Protein AF-A0A950S011-F1 (afdb_monomer_lite)

Radius of gyration: 13.11 Å; chains: 1; bounding box: 36×23×33 Å

Sequence (98 aa):
MTISVQWTGPELVPAANATRLEDYHLHYFLDEDATPYLNTSTLTPVPMGNPRIVHTANLQVPFEGVPAGSHTVTVMLSGSNHITVTPPLSAQVTFTAQ

pLDDT: mean 95.94, std 2.62, range [83.75, 98.62]

Structure (mmCIF, N/CA/C/O backbone):
data_AF-A0A950S011-F1
#
_entry.id   AF-A0A950S011-F1
#
loop_
_atom_site.group_PDB
_atom_site.id
_atom_site.type_symbol
_atom_site.label_atom_id
_atom_site.label_alt_id
_atom_site.label_comp_id
_atom_site.label_asym_id
_atom_site.label_entity_id
_atom_site.label_seq_id
_atom_site.pdbx_PDB_ins_code
_atom_site.Cartn_x
_atom_site.Cartn_y
_atom_site.Cartn_z
_atom_site.occupancy
_atom_site.B_iso_or_equiv
_atom_site.auth_seq_id
_atom_site.auth_comp_id
_atom_site.auth_asym_id
_atom_site.auth_atom_id
_atom_site.pdbx_PDB_model_num
ATOM 1 N N . MET A 1 1 ? -15.794 -1.221 5.591 1.00 88.44 1 MET A N 1
ATOM 2 C CA . MET A 1 1 ? -15.544 0.132 5.037 1.00 88.44 1 MET A CA 1
ATOM 3 C C . MET A 1 1 ? -14.779 0.029 3.733 1.00 88.44 1 MET A C 1
ATOM 5 O O . MET A 1 1 ? -14.236 -1.035 3.480 1.00 88.44 1 MET A O 1
ATOM 9 N N . THR A 1 2 ? -14.663 1.109 2.960 1.00 93.88 2 THR A N 1
ATOM 10 C CA . THR A 1 2 ? -13.889 1.103 1.707 1.00 93.88 2 THR A CA 1
ATOM 11 C C . THR A 1 2 ? -12.825 2.188 1.730 1.00 93.88 2 THR A C 1
ATOM 13 O O . THR A 1 2 ? -13.145 3.357 1.936 1.00 93.88 2 THR A O 1
ATOM 16 N N . ILE A 1 3 ? -11.572 1.806 1.486 1.00 95.25 3 ILE A N 1
ATOM 17 C CA . ILE A 1 3 ? -10.472 2.746 1.256 1.00 95.25 3 ILE A CA 1
ATOM 18 C C . ILE A 1 3 ? -10.365 2.989 -0.243 1.00 95.25 3 ILE A C 1
ATOM 20 O O . ILE A 1 3 ? -10.329 2.039 -1.021 1.00 95.25 3 ILE A O 1
ATOM 24 N N . SER A 1 4 ? -10.338 4.263 -0.632 1.00 96.38 4 SER A N 1
ATOM 25 C CA . SER A 1 4 ? -10.188 4.694 -2.023 1.00 96.38 4 SER A CA 1
ATOM 26 C C . SER A 1 4 ? -8.923 5.526 -2.174 1.00 96.38 4 SER A C 1
ATOM 28 O O . SER A 1 4 ? -8.683 6.423 -1.367 1.00 96.38 4 SER A O 1
ATOM 30 N N . VAL A 1 5 ? -8.147 5.266 -3.221 1.00 96.25 5 VAL A N 1
ATOM 31 C CA . VAL A 1 5 ? -6.974 6.069 -3.584 1.00 96.25 5 VAL A CA 1
ATOM 32 C C . VAL A 1 5 ? -7.145 6.675 -4.971 1.00 96.25 5 VAL A C 1
ATOM 34 O O . VAL A 1 5 ? -7.860 6.145 -5.819 1.00 96.25 5 VAL A O 1
ATOM 37 N N . GLN A 1 6 ? -6.480 7.803 -5.200 1.00 95.94 6 GLN A N 1
ATOM 38 C CA . GLN A 1 6 ? -6.329 8.381 -6.532 1.00 95.94 6 GLN A CA 1
ATOM 39 C C . GLN A 1 6 ? -4.971 7.958 -7.086 1.00 95.94 6 GLN A C 1
ATOM 41 O O . GLN A 1 6 ? -3.970 8.015 -6.371 1.00 95.94 6 GLN A O 1
ATOM 46 N N . TRP A 1 7 ? -4.938 7.535 -8.348 1.00 95.56 7 TRP A N 1
ATOM 47 C CA . TRP A 1 7 ? -3.721 7.073 -9.007 1.00 95.56 7 TRP A CA 1
ATOM 48 C C . TRP A 1 7 ? -3.511 7.800 -10.328 1.00 95.56 7 TRP A C 1
ATOM 50 O O . TRP A 1 7 ? -4.414 7.870 -11.160 1.00 95.56 7 TRP A O 1
ATOM 60 N N . THR A 1 8 ? -2.287 8.285 -10.518 1.00 96.25 8 THR A N 1
ATOM 61 C CA . THR A 1 8 ? -1.811 8.835 -11.784 1.00 96.25 8 THR A CA 1
ATOM 62 C C . THR A 1 8 ? -0.483 8.169 -12.107 1.00 96.25 8 THR A C 1
ATOM 64 O O . THR A 1 8 ? 0.506 8.385 -11.411 1.00 96.25 8 THR A O 1
ATOM 67 N N . GLY A 1 9 ? -0.455 7.367 -13.166 1.00 94.44 9 GLY A N 1
ATOM 68 C CA . GLY A 1 9 ? 0.731 6.641 -13.603 1.00 94.44 9 GLY A CA 1
ATOM 69 C C . GLY A 1 9 ? 0.379 5.584 -14.649 1.00 94.44 9 GLY A C 1
ATOM 70 O O . GLY A 1 9 ? -0.713 5.640 -15.220 1.00 94.44 9 GLY A O 1
ATOM 71 N N . PRO A 1 10 ? 1.288 4.632 -14.917 1.00 95.12 10 PRO A N 1
ATOM 72 C CA . PRO A 1 10 ? 1.001 3.479 -15.765 1.00 95.12 10 PRO A CA 1
ATOM 73 C C . PRO A 1 10 ? -0.184 2.654 -15.247 1.00 95.12 10 PRO A C 1
ATOM 75 O O . PRO A 1 10 ? -0.591 2.775 -14.088 1.00 95.12 10 PRO A O 1
ATOM 78 N N . GLU A 1 11 ? -0.718 1.791 -16.109 1.00 97.06 11 GLU A N 1
ATOM 79 C CA . GLU A 1 11 ? -1.721 0.805 -15.709 1.00 97.06 11 GLU A CA 1
ATOM 80 C C . GLU A 1 11 ? -1.175 -0.096 -14.592 1.00 97.06 11 GLU A C 1
ATOM 82 O O . GLU A 1 11 ? -0.036 -0.563 -14.655 1.00 97.06 11 GLU A O 1
ATOM 87 N N . LEU A 1 12 ? -1.995 -0.321 -13.563 1.00 98.25 12 LEU A N 1
ATOM 88 C CA . LEU A 1 12 ? -1.674 -1.247 -12.485 1.00 98.25 12 LEU A CA 1
ATOM 89 C C . LEU A 1 12 ? -2.067 -2.667 -12.894 1.00 98.25 12 LEU A C 1
ATOM 91 O O . LEU A 1 12 ? -3.160 -2.895 -13.411 1.00 98.25 12 LEU A O 1
ATOM 95 N N . VAL A 1 13 ? -1.203 -3.631 -12.604 1.00 98.19 13 VAL A N 1
ATOM 96 C CA . VAL A 1 13 ? -1.393 -5.040 -12.955 1.00 98.19 13 VAL A CA 1
ATOM 97 C C . VAL A 1 13 ? -1.687 -5.825 -11.682 1.00 98.19 13 VAL A C 1
ATOM 99 O O . VAL A 1 13 ? -0.924 -5.712 -10.729 1.00 98.19 13 VAL A O 1
ATOM 102 N N . PRO A 1 14 ? -2.759 -6.635 -11.603 1.00 95.62 14 PRO A N 1
ATOM 103 C CA . PRO A 1 14 ? -2.995 -7.471 -10.429 1.00 95.62 14 PRO A CA 1
ATOM 104 C C . PRO A 1 14 ? -1.748 -8.290 -10.084 1.00 95.62 14 PRO A C 1
ATOM 106 O O . PRO A 1 14 ? -1.160 -8.889 -10.980 1.00 95.62 14 PRO A O 1
ATOM 109 N N . ALA A 1 15 ? -1.366 -8.351 -8.805 1.00 90.31 15 ALA A N 1
ATOM 110 C CA . ALA A 1 15 ? -0.101 -8.967 -8.386 1.00 90.31 15 ALA A CA 1
ATOM 111 C C . ALA A 1 15 ? 0.079 -10.406 -8.914 1.00 90.31 15 ALA A C 1
ATOM 113 O O . ALA A 1 15 ? 1.164 -10.779 -9.340 1.00 90.31 15 ALA A O 1
ATOM 114 N N . ALA A 1 16 ? -1.005 -11.189 -8.988 1.00 93.31 16 ALA A N 1
ATOM 115 C CA . ALA A 1 16 ? -0.995 -12.551 -9.535 1.00 93.31 16 ALA A CA 1
ATOM 116 C C . ALA A 1 16 ? -0.672 -12.640 -11.044 1.00 93.31 16 ALA A C 1
ATOM 118 O O . ALA A 1 16 ? -0.303 -13.708 -11.525 1.00 93.31 16 ALA A O 1
ATOM 119 N N . ASN A 1 17 ? -0.816 -11.535 -11.779 1.00 96.38 17 ASN A N 1
ATOM 120 C CA . ASN A 1 17 ? -0.592 -11.433 -13.222 1.00 96.38 17 ASN A CA 1
ATOM 121 C C . ASN A 1 17 ? 0.660 -10.606 -13.571 1.00 96.38 17 ASN A C 1
ATOM 123 O O . ASN A 1 17 ? 0.990 -10.477 -14.749 1.00 96.38 17 ASN A O 1
ATOM 127 N N . ALA A 1 18 ? 1.336 -10.021 -12.578 1.00 96.06 18 ALA A N 1
ATOM 128 C CA . ALA A 1 18 ? 2.522 -9.199 -12.782 1.00 96.06 18 ALA A CA 1
ATOM 129 C C . ALA A 1 18 ? 3.719 -10.095 -13.140 1.00 96.06 18 ALA A C 1
ATOM 131 O O . ALA A 1 18 ? 4.144 -10.928 -12.342 1.00 96.06 18 ALA A O 1
ATOM 132 N N . THR A 1 19 ? 4.261 -9.944 -14.350 1.00 96.00 19 THR A N 1
ATOM 133 C CA . THR A 1 19 ? 5.341 -10.809 -14.870 1.00 96.00 19 THR A CA 1
ATOM 134 C C . THR A 1 19 ? 6.605 -10.035 -15.221 1.00 96.00 19 THR A C 1
ATOM 136 O O . THR A 1 19 ? 7.702 -10.591 -15.166 1.00 96.00 19 THR A O 1
ATOM 139 N N . ARG A 1 20 ? 6.478 -8.744 -15.535 1.00 97.25 20 ARG A N 1
ATOM 140 C CA . ARG A 1 20 ? 7.601 -7.827 -15.752 1.00 97.25 20 ARG A CA 1
ATOM 141 C C . ARG A 1 20 ? 7.877 -7.040 -14.484 1.00 97.25 20 ARG A C 1
ATOM 143 O O . ARG A 1 20 ? 6.972 -6.813 -13.689 1.00 97.25 20 ARG A O 1
ATOM 150 N N . LEU A 1 21 ? 9.121 -6.622 -14.275 1.00 95.50 21 LEU A N 1
ATOM 151 C CA . LEU A 1 21 ? 9.501 -5.902 -13.055 1.00 95.50 21 LEU A CA 1
ATOM 152 C C . LEU A 1 21 ? 8.695 -4.604 -12.878 1.00 95.50 21 LEU A C 1
ATOM 154 O O . LEU A 1 21 ? 8.317 -4.256 -11.761 1.00 95.50 21 LEU A O 1
ATOM 158 N N . GLU A 1 22 ? 8.405 -3.927 -13.986 1.00 96.00 22 GLU A N 1
ATOM 159 C CA . GLU A 1 22 ? 7.625 -2.694 -14.063 1.00 96.00 22 GLU A CA 1
ATOM 160 C C . GLU A 1 22 ? 6.097 -2.885 -14.009 1.00 96.00 22 GLU A C 1
ATOM 162 O O . GLU A 1 22 ? 5.364 -1.9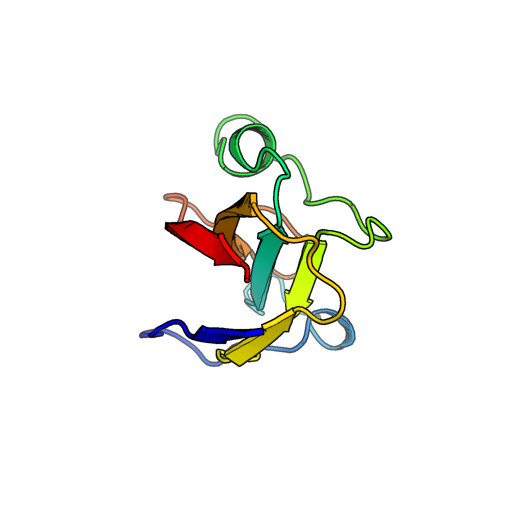00 -14.082 1.00 96.00 22 GLU A O 1
ATOM 167 N N . ASP A 1 23 ? 5.596 -4.118 -13.877 1.00 98.00 23 ASP A N 1
ATOM 168 C CA . ASP A 1 23 ? 4.168 -4.366 -13.661 1.00 98.00 23 ASP A CA 1
ATOM 169 C C . ASP A 1 23 ? 3.805 -3.978 -12.215 1.00 98.00 23 ASP A C 1
ATOM 171 O O . ASP A 1 23 ? 3.942 -4.764 -11.269 1.00 98.00 23 ASP A O 1
ATOM 175 N N . TYR A 1 24 ? 3.388 -2.723 -12.040 1.00 98.38 24 TYR A N 1
ATOM 176 C CA . TYR A 1 24 ? 3.142 -2.137 -10.727 1.00 98.38 24 TYR A CA 1
ATOM 177 C C . TYR A 1 24 ? 1.795 -2.528 -10.125 1.00 98.38 24 TYR A C 1
ATOM 179 O O . TYR A 1 24 ? 0.798 -2.687 -10.827 1.00 98.38 24 TYR A O 1
ATOM 187 N N . HIS A 1 25 ? 1.749 -2.591 -8.797 1.00 98.62 25 HIS A N 1
ATOM 188 C CA . HIS A 1 25 ? 0.518 -2.753 -8.030 1.00 98.62 25 HIS A CA 1
ATOM 189 C C . HIS A 1 25 ? 0.628 -2.122 -6.644 1.00 98.62 25 HIS A C 1
ATOM 191 O O . HIS A 1 25 ? 1.699 -1.689 -6.210 1.00 98.62 25 HIS A O 1
ATOM 197 N N . LEU A 1 26 ? -0.514 -2.043 -5.967 1.00 98.44 26 LEU A N 1
ATOM 198 C CA . LEU A 1 26 ? -0.653 -1.434 -4.657 1.00 98.44 26 LEU A CA 1
ATOM 199 C C . LEU A 1 26 ? -0.678 -2.492 -3.557 1.00 98.44 26 LEU A C 1
ATOM 201 O O . LEU A 1 26 ? -1.275 -3.562 -3.709 1.00 98.44 26 LEU A O 1
ATOM 205 N N . HIS A 1 27 ? -0.101 -2.121 -2.419 1.00 98.38 27 HIS A N 1
ATOM 206 C CA . HIS A 1 27 ? -0.221 -2.840 -1.156 1.00 98.38 27 HIS A CA 1
ATOM 207 C C . HIS A 1 27 ? -0.937 -1.967 -0.146 1.00 98.38 27 HIS A C 1
ATOM 209 O O . HIS A 1 27 ? -0.483 -0.853 0.107 1.00 98.38 27 HIS A O 1
ATOM 215 N N . TYR A 1 28 ? -2.022 -2.468 0.437 1.00 98.38 28 TYR A N 1
ATOM 216 C CA . TYR A 1 28 ? -2.745 -1.797 1.515 1.00 98.38 28 TYR A CA 1
ATOM 217 C C . TYR A 1 28 ? -2.472 -2.529 2.828 1.00 98.38 28 TYR A C 1
ATOM 219 O O . TYR A 1 28 ? -2.850 -3.690 2.965 1.00 98.38 28 TYR A O 1
ATOM 227 N N . PHE A 1 29 ? -1.843 -1.847 3.779 1.00 98.19 29 PHE A N 1
ATOM 228 C CA . PHE A 1 29 ? -1.466 -2.346 5.100 1.00 98.19 29 PHE A CA 1
ATOM 229 C C . PHE A 1 29 ? -2.467 -1.833 6.133 1.00 98.19 29 PHE A C 1
ATOM 231 O O . PHE A 1 29 ? -2.438 -0.643 6.447 1.00 98.19 29 PHE A O 1
ATOM 238 N N . LEU A 1 30 ? -3.344 -2.696 6.651 1.00 97.31 30 LEU A N 1
ATOM 239 C CA . LEU A 1 30 ? -4.271 -2.352 7.735 1.00 97.31 30 LEU A CA 1
ATOM 240 C C . LEU A 1 30 ? -3.631 -2.661 9.092 1.00 97.31 30 LEU A C 1
ATOM 242 O O . LEU A 1 30 ? -3.461 -3.826 9.435 1.00 97.31 30 LEU A O 1
ATOM 246 N N . ASP A 1 31 ? -3.318 -1.620 9.862 1.00 96.94 31 ASP A N 1
ATOM 247 C CA . ASP A 1 31 ? -2.667 -1.699 11.180 1.00 96.94 31 ASP A CA 1
ATOM 248 C C . ASP A 1 31 ? -1.337 -2.473 11.193 1.00 96.94 31 ASP A C 1
ATOM 250 O O . ASP A 1 31 ? -0.917 -3.001 12.223 1.00 96.94 31 ASP A O 1
ATOM 254 N N . GLU A 1 32 ? -0.655 -2.518 10.049 1.00 97.69 32 GLU A N 1
ATOM 255 C CA . GLU A 1 32 ? 0.671 -3.114 9.894 1.00 97.69 32 GLU A CA 1
ATOM 256 C C . GLU A 1 32 ? 1.701 -2.022 9.573 1.00 97.69 32 GLU A C 1
ATOM 258 O O . GLU A 1 32 ? 1.409 -1.060 8.854 1.00 97.69 32 GLU A O 1
ATOM 263 N N . ASP A 1 33 ? 2.922 -2.1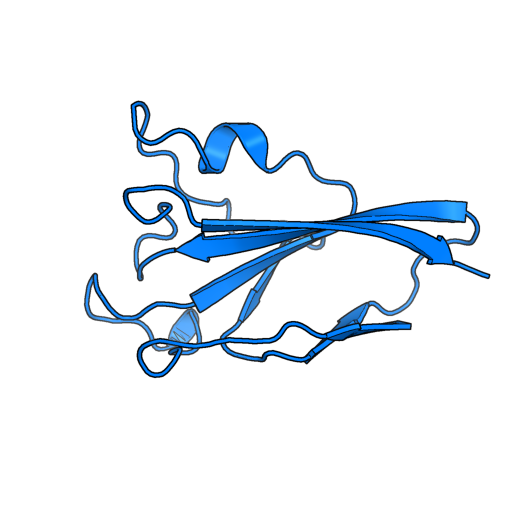72 10.093 1.00 96.62 33 ASP A N 1
ATOM 264 C CA . ASP A 1 33 ? 4.008 -1.229 9.825 1.00 96.62 33 ASP A CA 1
ATOM 265 C C . ASP A 1 33 ? 4.584 -1.445 8.417 1.00 96.62 33 ASP A C 1
ATOM 267 O O . ASP A 1 33 ? 5.212 -2.465 8.126 1.00 96.62 33 ASP A O 1
ATOM 271 N N . ALA A 1 34 ? 4.381 -0.460 7.539 1.00 97.62 34 ALA A N 1
ATOM 272 C CA . ALA A 1 34 ? 4.898 -0.474 6.174 1.00 97.62 34 ALA A CA 1
ATOM 273 C C . ALA A 1 34 ? 6.352 0.030 6.065 1.00 97.62 34 ALA A C 1
ATOM 275 O O . ALA A 1 34 ? 6.985 -0.141 5.020 1.00 97.62 34 ALA A O 1
ATOM 276 N N . THR A 1 35 ? 6.900 0.646 7.121 1.00 97.38 35 THR A N 1
ATOM 277 C CA . THR A 1 35 ? 8.218 1.308 7.112 1.00 97.38 35 THR A CA 1
ATOM 278 C C . THR A 1 35 ? 9.355 0.410 6.607 1.00 97.38 35 THR A C 1
ATOM 280 O O . THR A 1 35 ? 10.147 0.883 5.786 1.00 97.38 35 THR A O 1
ATOM 283 N N . PRO A 1 36 ? 9.448 -0.881 6.998 1.00 97.06 36 PRO A N 1
ATOM 284 C CA . PRO A 1 36 ? 10.517 -1.759 6.517 1.00 97.06 36 PRO A CA 1
ATOM 285 C C . PRO A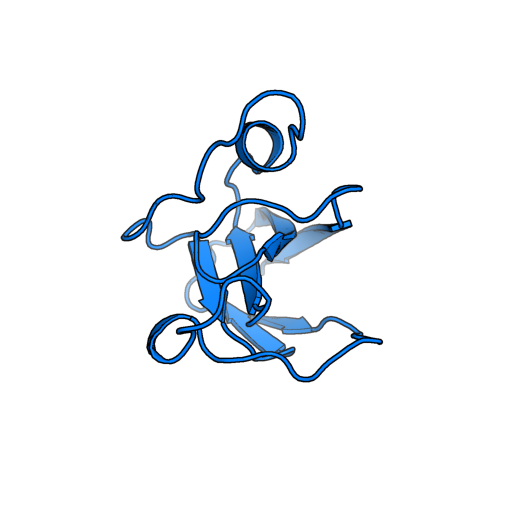 1 36 ? 10.524 -1.959 4.993 1.00 97.06 36 PRO A C 1
ATOM 287 O O . PRO A 1 36 ? 11.589 -2.154 4.408 1.00 97.06 36 PRO A O 1
ATOM 290 N N . TYR A 1 37 ? 9.358 -1.878 4.345 1.00 97.69 37 TYR A N 1
ATOM 291 C CA . TYR A 1 37 ? 9.188 -2.125 2.906 1.00 97.69 37 TYR A CA 1
ATOM 292 C C . TYR A 1 37 ? 9.341 -0.858 2.055 1.00 97.69 37 TYR A C 1
ATOM 294 O O . TYR A 1 37 ? 9.478 -0.942 0.837 1.00 97.69 37 TYR A O 1
ATOM 302 N N . LEU A 1 38 ? 9.347 0.318 2.688 1.00 97.50 38 LEU A N 1
ATOM 303 C CA . LEU A 1 38 ? 9.544 1.616 2.036 1.00 97.50 38 LEU A CA 1
ATOM 304 C C . LEU A 1 38 ? 11.019 2.044 1.983 1.00 97.50 38 LEU A C 1
ATOM 306 O O . LEU A 1 38 ? 11.342 3.066 1.381 1.00 97.50 38 LEU A O 1
ATOM 310 N N . ASN A 1 39 ? 11.928 1.284 2.596 1.00 94.69 39 ASN A N 1
ATOM 311 C CA . ASN A 1 39 ? 13.349 1.609 2.628 1.00 94.69 39 ASN A CA 1
ATOM 312 C C . ASN A 1 39 ? 14.055 1.210 1.319 1.00 94.69 39 ASN A C 1
ATOM 314 O O . ASN A 1 39 ? 14.396 0.051 1.114 1.00 94.69 39 ASN A O 1
ATOM 318 N N . THR A 1 40 ? 14.383 2.174 0.458 1.00 92.81 40 THR A N 1
ATOM 319 C CA . THR A 1 40 ? 15.110 1.902 -0.801 1.00 92.81 40 THR A CA 1
ATOM 320 C C . THR A 1 40 ? 16.572 1.494 -0.623 1.00 92.81 40 THR A C 1
ATOM 322 O O . THR A 1 40 ? 17.181 1.009 -1.572 1.00 92.81 40 THR A O 1
ATOM 325 N N . SER A 1 41 ? 17.152 1.659 0.569 1.00 93.75 41 SER A N 1
ATOM 326 C CA . SER A 1 41 ? 18.502 1.163 0.884 1.00 93.75 41 SER A CA 1
ATOM 327 C C . SER A 1 41 ? 18.504 -0.322 1.259 1.00 93.75 41 SER A C 1
ATOM 329 O O . SER A 1 41 ? 19.565 -0.937 1.355 1.00 93.75 41 SER A O 1
ATOM 331 N N . THR A 1 42 ? 17.336 -0.917 1.506 1.00 93.25 42 THR A N 1
ATOM 332 C CA . THR A 1 42 ? 17.192 -2.332 1.858 1.00 93.25 42 THR A CA 1
ATOM 333 C C . THR A 1 42 ? 15.997 -2.905 1.114 1.00 93.25 42 THR A C 1
ATOM 335 O O . THR A 1 42 ? 14.856 -2.699 1.511 1.00 93.25 42 THR A O 1
ATOM 338 N N . LEU A 1 43 ? 16.273 -3.624 0.023 1.00 95.00 43 LEU A N 1
ATOM 339 C CA . LEU A 1 43 ? 15.266 -4.154 -0.900 1.00 95.00 43 LEU A CA 1
ATOM 340 C C . LEU A 1 43 ? 14.460 -5.298 -0.262 1.00 95.00 43 LEU A C 1
ATOM 342 O O . LEU A 1 43 ? 14.701 -6.475 -0.528 1.00 95.00 43 LEU A O 1
ATOM 346 N N . THR A 1 44 ? 13.521 -4.935 0.606 1.00 97.44 44 THR A N 1
ATOM 347 C CA . THR A 1 44 ? 12.676 -5.867 1.354 1.00 97.44 44 THR A CA 1
ATOM 348 C C . THR A 1 44 ? 11.356 -6.064 0.611 1.00 97.44 44 THR A C 1
ATOM 350 O O . THR A 1 44 ? 10.615 -5.091 0.454 1.00 97.44 44 THR A O 1
ATOM 353 N N . PRO A 1 45 ? 11.029 -7.284 0.152 1.00 97.62 45 PRO A N 1
ATOM 354 C CA . PRO A 1 45 ? 9.734 -7.547 -0.457 1.00 97.62 45 PRO A CA 1
ATOM 355 C C . PRO A 1 45 ? 8.619 -7.516 0.595 1.00 97.62 45 PRO A C 1
ATOM 357 O O . PRO A 1 45 ? 8.804 -7.987 1.721 1.00 97.62 45 PRO A O 1
ATOM 360 N N . VAL A 1 46 ? 7.448 -7.003 0.217 1.00 97.94 46 VAL A N 1
ATOM 361 C CA . VAL A 1 46 ? 6.233 -7.102 1.035 1.00 97.94 46 VAL A CA 1
ATOM 362 C C . VAL A 1 46 ? 5.872 -8.585 1.225 1.00 97.94 46 VAL A C 1
ATOM 364 O O . VAL A 1 46 ? 5.889 -9.349 0.253 1.00 97.94 46 VAL A O 1
ATOM 367 N N . PRO A 1 47 ? 5.575 -9.038 2.458 1.00 96.25 47 PRO A N 1
ATOM 368 C CA . PRO A 1 47 ? 5.304 -10.441 2.718 1.00 96.25 47 PRO A CA 1
ATOM 369 C C . PRO A 1 47 ? 3.957 -10.867 2.137 1.00 96.25 47 PRO A C 1
ATOM 371 O O . PRO A 1 47 ? 2.924 -10.225 2.331 1.00 96.25 47 PRO A O 1
ATOM 374 N N . MET A 1 48 ? 3.961 -12.031 1.497 1.00 92.81 48 MET A N 1
ATOM 375 C CA . MET A 1 48 ? 2.741 -12.700 1.063 1.00 92.81 48 MET A CA 1
ATOM 376 C C . MET A 1 48 ? 2.073 -13.447 2.223 1.00 92.81 48 MET A C 1
ATOM 378 O O . MET A 1 48 ? 2.737 -13.954 3.124 1.00 92.81 48 MET A O 1
ATOM 382 N N . GLY A 1 49 ? 0.745 -13.567 2.167 1.00 90.56 49 GL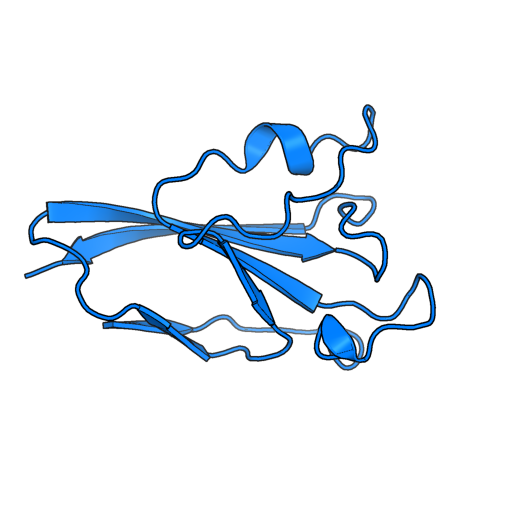Y A N 1
ATOM 383 C CA . GLY A 1 49 ? -0.035 -14.385 3.102 1.00 90.56 49 GLY A CA 1
ATOM 384 C C . GLY A 1 49 ? -0.402 -13.708 4.426 1.00 90.56 49 GLY A C 1
ATOM 385 O O . GLY A 1 49 ? -1.119 -14.313 5.219 1.00 90.56 49 GLY A O 1
ATOM 386 N N . ASN A 1 50 ? 0.024 -12.462 4.667 1.00 93.38 50 ASN A N 1
ATOM 387 C CA . ASN A 1 50 ? -0.498 -11.671 5.782 1.00 93.38 50 ASN A CA 1
ATOM 388 C C . ASN A 1 50 ? -1.932 -11.202 5.447 1.00 93.38 50 ASN A C 1
ATOM 390 O O . ASN A 1 50 ? -2.101 -10.439 4.495 1.00 93.38 50 ASN A O 1
ATOM 394 N N . PRO A 1 51 ? -2.966 -11.601 6.215 1.00 91.31 51 PRO A N 1
ATOM 395 C CA . PRO A 1 51 ? -4.356 -11.235 5.928 1.00 91.31 51 PRO A CA 1
ATOM 396 C C . PRO A 1 51 ? -4.643 -9.732 6.066 1.00 91.31 51 PRO A C 1
ATOM 398 O O . PRO A 1 51 ? -5.687 -9.269 5.615 1.00 91.31 51 PRO A O 1
ATOM 401 N N . ARG A 1 52 ? -3.737 -8.964 6.682 1.00 93.56 52 ARG A N 1
ATOM 402 C CA . ARG A 1 52 ? -3.842 -7.507 6.834 1.00 93.56 52 ARG A CA 1
ATOM 403 C C . ARG A 1 52 ? -3.150 -6.719 5.721 1.00 93.56 52 ARG A C 1
ATOM 405 O O . ARG A 1 52 ? -3.154 -5.491 5.762 1.00 93.56 52 ARG A O 1
ATOM 412 N N . ILE A 1 53 ? -2.569 -7.409 4.736 1.00 96.62 53 ILE A N 1
ATOM 413 C CA . ILE A 1 53 ? -1.904 -6.794 3.587 1.00 96.62 53 ILE A CA 1
ATOM 414 C C . ILE A 1 53 ? -2.608 -7.223 2.301 1.00 96.62 53 ILE A C 1
ATOM 416 O O . ILE A 1 53 ? -2.518 -8.372 1.864 1.00 96.62 53 ILE A O 1
ATOM 420 N N . VAL A 1 54 ? -3.289 -6.280 1.656 1.00 96.88 54 VAL A N 1
ATOM 421 C CA . VAL A 1 54 ? -3.986 -6.526 0.387 1.00 96.88 54 VAL A CA 1
ATOM 422 C C . VAL A 1 54 ? -3.074 -6.177 -0.781 1.00 96.88 54 VAL A C 1
ATOM 424 O O . VAL A 1 54 ? -2.627 -5.040 -0.880 1.00 96.88 54 VAL A O 1
ATOM 427 N N . HIS A 1 55 ? -2.860 -7.136 -1.683 1.00 97.69 55 HIS A N 1
ATOM 428 C CA . HIS A 1 55 ? -2.086 -6.977 -2.916 1.00 97.69 55 HIS A CA 1
ATOM 429 C C . HIS A 1 55 ? -3.052 -6.812 -4.090 1.00 97.69 55 HIS A C 1
ATOM 431 O O . HIS A 1 55 ? -3.806 -7.738 -4.402 1.00 97.69 55 HIS A O 1
ATOM 437 N N . THR A 1 56 ? -3.091 -5.645 -4.732 1.00 97.38 56 THR A N 1
ATOM 438 C CA . THR A 1 56 ? -4.117 -5.390 -5.751 1.00 97.38 56 THR A CA 1
ATOM 439 C C . THR A 1 56 ? -3.751 -4.284 -6.734 1.00 97.38 56 THR A C 1
ATOM 441 O O . THR A 1 56 ? -2.971 -3.388 -6.431 1.00 97.38 56 THR A O 1
ATOM 444 N N . ALA A 1 57 ? -4.369 -4.324 -7.912 1.00 97.81 57 ALA A N 1
ATOM 445 C CA . ALA A 1 57 ? -4.410 -3.195 -8.841 1.00 97.81 57 ALA A CA 1
ATOM 446 C C . ALA A 1 57 ? -5.627 -2.280 -8.603 1.00 97.81 57 ALA A C 1
ATOM 448 O O . ALA A 1 57 ? -5.723 -1.206 -9.194 1.00 97.81 57 ALA A O 1
ATOM 449 N N . ASN A 1 58 ? -6.569 -2.688 -7.746 1.00 97.88 58 ASN A N 1
ATOM 450 C CA . ASN A 1 58 ? -7.780 -1.921 -7.490 1.00 97.88 58 ASN A CA 1
ATOM 451 C C . ASN A 1 58 ? -7.472 -0.658 -6.679 1.00 97.88 58 ASN A C 1
ATOM 453 O O . ASN A 1 58 ? -6.775 -0.687 -5.663 1.00 97.88 58 ASN A O 1
ATOM 457 N N . LEU A 1 59 ? -8.087 0.449 -7.091 1.00 97.62 59 LEU A N 1
ATOM 458 C CA . LEU A 1 59 ? -8.015 1.730 -6.382 1.00 97.62 59 LEU A CA 1
ATOM 459 C C . LEU A 1 59 ? -9.021 1.831 -5.227 1.00 97.62 59 LEU A C 1
ATOM 461 O O . LEU A 1 59 ? -9.014 2.811 -4.488 1.00 97.62 59 LEU A O 1
ATOM 465 N N . GLN A 1 60 ? -9.909 0.843 -5.101 1.00 97.38 60 GLN A N 1
ATOM 466 C CA . GLN A 1 60 ? -10.909 0.746 -4.045 1.00 97.38 60 GLN A CA 1
ATOM 467 C C . GLN A 1 60 ? -10.825 -0.637 -3.409 1.00 97.38 60 GLN A C 1
ATOM 469 O O . GLN A 1 60 ? -10.980 -1.649 -4.097 1.00 97.38 60 GLN A O 1
ATOM 474 N N . VAL A 1 61 ? -10.582 -0.674 -2.101 1.00 96.00 61 VAL A N 1
ATOM 475 C CA . VAL A 1 61 ? -10.457 -1.915 -1.332 1.00 96.00 61 VAL A CA 1
ATOM 476 C C . VAL A 1 61 ? -11.454 -1.899 -0.178 1.00 96.00 61 VAL A C 1
ATOM 478 O O . VAL A 1 61 ? -11.371 -1.015 0.685 1.00 96.00 61 VAL A O 1
ATOM 481 N N . PRO A 1 62 ? -12.406 -2.849 -0.139 1.00 94.00 62 PRO A N 1
ATOM 482 C CA . PRO A 1 62 ? -13.234 -3.047 1.033 1.00 94.00 62 PRO A CA 1
ATOM 483 C C . PRO A 1 62 ? -12.420 -3.738 2.134 1.00 94.00 62 PRO A C 1
ATOM 485 O O . PRO A 1 62 ? -11.808 -4.780 1.915 1.00 94.00 62 PRO A O 1
ATOM 488 N N . PHE A 1 63 ? -12.451 -3.167 3.332 1.00 90.88 63 PHE A N 1
ATOM 489 C CA . PHE A 1 63 ? -12.042 -3.826 4.566 1.00 90.88 63 PHE A CA 1
ATOM 490 C C . PHE A 1 63 ? -13.296 -4.205 5.351 1.00 90.88 63 PHE A C 1
ATOM 492 O O . PHE A 1 63 ? -14.021 -3.340 5.864 1.00 90.88 63 PHE A O 1
ATOM 499 N N . GLU A 1 64 ? -13.578 -5.502 5.393 1.00 90.00 64 GLU A N 1
ATOM 500 C CA . GLU A 1 64 ? -14.711 -6.087 6.108 1.00 90.00 64 GLU A CA 1
ATOM 501 C C . GLU A 1 64 ? -14.288 -6.555 7.503 1.00 90.00 64 GLU A C 1
ATOM 503 O O . GLU A 1 64 ? -13.136 -6.919 7.722 1.00 90.00 64 GLU A O 1
ATOM 508 N N . GLY A 1 65 ? -15.218 -6.526 8.461 1.00 89.19 65 GLY A N 1
ATOM 509 C CA . GLY A 1 65 ? -14.962 -7.025 9.816 1.00 89.19 65 GLY A CA 1
ATOM 510 C C . GLY A 1 65 ? -13.903 -6.251 10.611 1.00 89.19 65 GLY A C 1
ATOM 511 O O . GLY A 1 65 ? -13.365 -6.794 11.573 1.00 89.19 65 GLY A O 1
ATOM 512 N N . VAL A 1 66 ? -13.593 -5.006 10.230 1.00 91.94 66 VAL A N 1
ATOM 513 C CA . VAL A 1 66 ? -12.700 -4.134 11.010 1.00 91.94 66 VAL A CA 1
ATOM 514 C C . VAL A 1 66 ? -13.364 -3.848 12.365 1.00 91.94 66 VAL A C 1
ATOM 516 O O . VAL A 1 66 ? -14.497 -3.359 12.362 1.00 91.94 66 VAL A O 1
ATOM 519 N N . PRO A 1 67 ? -12.719 -4.168 13.505 1.00 94.00 67 PRO A N 1
ATOM 520 C CA . PRO A 1 67 ? -13.273 -3.888 14.829 1.00 94.00 67 PRO A CA 1
ATOM 521 C C . PRO A 1 67 ? -13.584 -2.401 15.025 1.00 94.00 67 PRO A C 1
ATOM 523 O O . PRO A 1 67 ? -12.994 -1.557 14.366 1.00 94.00 67 PRO A O 1
ATOM 526 N N . ALA A 1 68 ? -14.476 -2.058 15.954 1.00 96.06 68 ALA A N 1
ATOM 527 C CA . ALA A 1 68 ? -14.685 -0.656 16.311 1.00 96.06 68 ALA A CA 1
ATOM 528 C C . ALA A 1 68 ? -13.418 -0.075 16.968 1.00 96.06 68 ALA A C 1
ATOM 530 O O . ALA A 1 68 ? -12.832 -0.703 17.854 1.00 96.06 68 ALA A O 1
ATOM 531 N N . GLY A 1 69 ? -13.010 1.131 16.567 1.00 97.06 69 GLY A N 1
ATOM 532 C CA . GLY A 1 69 ? -11.785 1.759 17.066 1.00 97.06 69 GLY A CA 1
ATOM 533 C C . GLY A 1 69 ? -11.014 2.554 16.018 1.00 97.06 69 GLY A C 1
ATOM 534 O O . GLY A 1 69 ? -11.471 2.746 14.894 1.00 97.06 69 GLY A O 1
ATOM 535 N N . SER A 1 70 ? -9.849 3.071 16.415 1.00 97.56 70 SER A N 1
ATOM 536 C CA . SER A 1 70 ? -8.936 3.782 15.515 1.00 97.56 70 SER A CA 1
ATOM 537 C C . SER A 1 70 ? -8.061 2.791 14.761 1.00 97.56 70 SER A C 1
ATOM 539 O O . SER A 1 70 ? -7.448 1.927 15.381 1.00 97.56 70 SER A O 1
ATOM 541 N N . HIS A 1 71 ? -7.947 2.984 13.453 1.00 97.38 71 HIS A N 1
ATOM 542 C CA . HIS A 1 71 ? -7.160 2.144 12.560 1.00 97.38 71 HIS A CA 1
ATOM 543 C C . HIS A 1 71 ? -6.383 3.002 11.576 1.00 97.38 71 HIS A C 1
ATOM 545 O O . HIS A 1 71 ? -6.793 4.118 11.243 1.00 97.38 71 HIS A O 1
ATOM 551 N N . THR A 1 72 ? -5.286 2.452 11.076 1.00 97.94 72 THR A N 1
ATOM 552 C CA . THR A 1 72 ? -4.452 3.100 10.071 1.00 97.94 72 THR A CA 1
ATOM 553 C C . THR A 1 72 ? -4.324 2.201 8.859 1.00 97.94 72 THR A C 1
ATOM 555 O O . THR A 1 72 ? -4.026 1.015 8.977 1.00 97.94 72 THR A O 1
ATOM 558 N N . VAL A 1 73 ? -4.509 2.783 7.676 1.00 98.00 73 VAL A N 1
ATOM 559 C CA . VAL A 1 73 ? -4.169 2.138 6.412 1.00 98.00 73 VAL A CA 1
ATOM 560 C C . VAL A 1 73 ? -3.034 2.899 5.758 1.00 98.00 73 VAL A C 1
ATOM 562 O O . VAL A 1 73 ? -3.149 4.095 5.486 1.00 98.00 73 VAL A O 1
ATOM 565 N N . THR A 1 74 ? -1.945 2.188 5.486 1.00 98.50 74 THR A N 1
ATOM 566 C CA . THR A 1 74 ? -0.869 2.674 4.619 1.00 98.50 74 THR A CA 1
ATOM 567 C C . THR A 1 74 ? -1.013 2.016 3.258 1.00 98.50 74 THR A C 1
ATOM 569 O O . THR A 1 74 ? -1.273 0.820 3.179 1.00 98.50 74 THR A O 1
ATOM 572 N N . VAL A 1 75 ? -0.851 2.779 2.186 1.00 98.25 75 VAL A N 1
ATOM 573 C CA . VAL A 1 75 ? -0.843 2.276 0.812 1.00 98.25 75 VAL A CA 1
ATOM 574 C C . VAL A 1 75 ? 0.519 2.560 0.209 1.00 98.25 75 VAL A C 1
ATOM 576 O O . VAL A 1 75 ? 1.007 3.680 0.344 1.00 98.25 75 VAL A O 1
ATOM 579 N N . MET A 1 76 ? 1.132 1.586 -0.461 1.00 97.94 76 MET A N 1
ATOM 580 C CA . MET A 1 76 ? 2.381 1.799 -1.202 1.00 97.94 76 MET A CA 1
ATOM 581 C C . MET A 1 76 ? 2.353 1.151 -2.584 1.00 97.94 76 MET A C 1
ATOM 583 O O . MET A 1 76 ? 1.622 0.187 -2.805 1.00 97.94 76 MET A O 1
ATOM 587 N N . LEU A 1 77 ? 3.195 1.656 -3.485 1.00 98.31 77 LEU A N 1
ATOM 588 C CA . LEU A 1 77 ? 3.410 1.103 -4.821 1.00 98.31 77 LEU A CA 1
ATOM 589 C C . LEU A 1 77 ? 4.654 0.202 -4.851 1.00 98.31 77 LEU A C 1
ATOM 591 O O . LEU A 1 77 ? 5.719 0.604 -4.378 1.00 98.31 77 LEU A O 1
ATOM 595 N N . SER A 1 78 ? 4.551 -0.973 -5.471 1.00 98.12 78 SER A N 1
ATOM 596 C CA . SER A 1 78 ? 5.700 -1.844 -5.758 1.00 98.12 78 SER A CA 1
ATOM 597 C C . SER A 1 78 ? 5.681 -2.364 -7.191 1.00 98.12 78 SER A C 1
ATOM 599 O O . SER A 1 78 ? 4.632 -2.372 -7.834 1.00 98.12 78 SER A O 1
ATOM 601 N N . GLY A 1 79 ? 6.826 -2.867 -7.659 1.00 97.69 79 GLY A N 1
ATOM 602 C CA . GLY A 1 79 ? 6.903 -3.713 -8.858 1.00 97.69 79 GLY A CA 1
ATOM 603 C C . GLY A 1 79 ? 6.443 -5.154 -8.606 1.00 97.69 79 GLY A C 1
ATOM 604 O O . GLY A 1 79 ? 5.992 -5.493 -7.506 1.00 97.69 79 GLY A O 1
ATOM 605 N N . SER A 1 80 ? 6.615 -6.025 -9.607 1.00 97.50 80 SER A N 1
ATOM 606 C CA . SER A 1 80 ? 6.216 -7.447 -9.534 1.00 97.50 80 SER A CA 1
ATOM 607 C C . SER 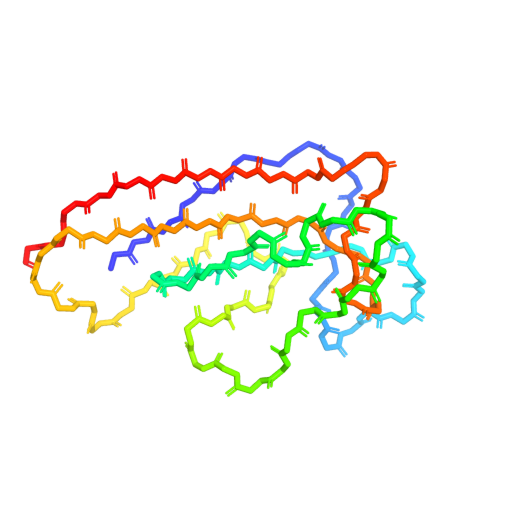A 1 80 ? 6.984 -8.267 -8.494 1.00 97.50 80 SER A C 1
ATOM 609 O O . SER A 1 80 ? 6.513 -9.303 -8.039 1.00 97.50 80 SER A O 1
ATOM 611 N N . ASN A 1 81 ? 8.154 -7.790 -8.069 1.00 97.00 81 ASN A N 1
ATOM 612 C CA . ASN A 1 81 ? 8.965 -8.402 -7.017 1.00 97.00 81 ASN A CA 1
ATOM 613 C C . ASN A 1 81 ? 8.539 -7.994 -5.593 1.00 97.00 81 ASN A C 1
ATOM 615 O O . ASN A 1 81 ? 9.267 -8.282 -4.644 1.00 97.00 81 ASN A O 1
ATOM 619 N N . HIS A 1 82 ? 7.409 -7.291 -5.445 1.00 97.75 82 HIS A N 1
ATOM 620 C CA . HIS A 1 82 ? 6.906 -6.760 -4.175 1.00 97.75 82 HIS A CA 1
ATOM 621 C C . HIS A 1 82 ? 7.863 -5.791 -3.465 1.00 97.75 82 HIS A C 1
ATOM 623 O O . HIS A 1 82 ? 7.718 -5.554 -2.270 1.00 97.75 82 HIS A O 1
ATOM 629 N N . ILE A 1 83 ? 8.837 -5.216 -4.174 1.00 98.06 83 ILE A N 1
ATOM 630 C CA . ILE A 1 83 ? 9.754 -4.210 -3.630 1.00 98.06 83 ILE A CA 1
ATOM 631 C C . ILE A 1 83 ? 9.290 -2.822 -4.075 1.00 98.06 83 ILE A C 1
ATOM 633 O O . ILE A 1 83 ? 8.872 -2.628 -5.221 1.00 98.06 83 ILE A O 1
ATOM 637 N N . THR A 1 84 ? 9.344 -1.862 -3.149 1.00 97.88 84 THR A N 1
ATOM 638 C CA . THR A 1 84 ? 8.963 -0.468 -3.408 1.00 97.88 84 THR A CA 1
ATOM 639 C C . THR A 1 84 ? 9.713 0.132 -4.599 1.00 97.88 84 THR A C 1
ATOM 641 O O . THR A 1 84 ? 10.847 -0.242 -4.910 1.00 97.88 84 THR A O 1
ATOM 644 N N . VAL A 1 85 ? 9.072 1.086 -5.267 1.00 96.94 85 VAL A N 1
ATOM 645 C CA . VAL A 1 85 ? 9.699 1.894 -6.319 1.00 96.94 85 VAL A CA 1
ATOM 646 C C . VAL A 1 85 ? 10.732 2.875 -5.744 1.00 96.94 85 VAL A C 1
ATOM 648 O O . VAL A 1 85 ? 10.754 3.144 -4.544 1.00 96.94 85 VAL A O 1
ATOM 651 N N . THR A 1 86 ? 11.584 3.439 -6.605 1.00 95.12 86 THR A N 1
ATOM 652 C CA . THR A 1 86 ? 12.584 4.451 -6.220 1.00 95.12 86 THR A CA 1
ATOM 653 C C . THR A 1 86 ? 12.322 5.760 -6.975 1.00 95.12 86 THR A C 1
ATOM 655 O O . THR A 1 86 ? 12.465 5.768 -8.200 1.00 95.12 86 THR A O 1
ATOM 658 N N . PRO A 1 87 ? 11.991 6.875 -6.291 1.00 95.44 87 PRO A N 1
ATOM 659 C CA . PRO A 1 87 ? 11.780 7.002 -4.842 1.00 95.44 87 PRO A CA 1
ATOM 660 C C . PRO A 1 87 ? 10.520 6.256 -4.357 1.00 95.44 87 PRO A C 1
ATOM 662 O O . PRO A 1 87 ? 9.608 6.065 -5.163 1.00 95.44 87 PRO A O 1
ATOM 665 N N . PRO A 1 88 ? 10.434 5.874 -3.064 1.00 97.00 88 PRO A N 1
ATOM 666 C CA . PRO A 1 88 ? 9.259 5.193 -2.527 1.00 97.00 88 PRO A CA 1
ATOM 667 C C . PRO A 1 88 ? 8.009 6.046 -2.703 1.00 97.00 88 PRO A C 1
ATOM 669 O O . PRO A 1 88 ? 8.029 7.248 -2.426 1.00 97.00 88 PRO A O 1
ATOM 672 N N . LEU A 1 89 ? 6.904 5.412 -3.090 1.00 97.44 89 LEU A N 1
ATOM 673 C CA . LEU A 1 89 ? 5.607 6.070 -3.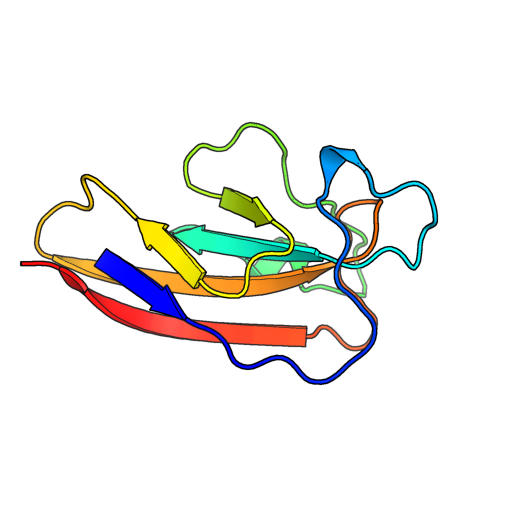189 1.00 97.44 89 LEU A CA 1
ATOM 674 C C . LEU A 1 89 ? 4.620 5.429 -2.220 1.00 97.44 89 LEU A C 1
ATOM 676 O O . LEU A 1 89 ? 4.306 4.244 -2.340 1.00 97.44 89 LEU A O 1
ATOM 680 N N . SER A 1 90 ? 4.132 6.225 -1.266 1.00 97.94 90 SER A N 1
ATOM 681 C CA . SER A 1 90 ? 3.153 5.789 -0.273 1.00 97.94 90 SER A CA 1
ATOM 682 C C . SER A 1 90 ? 2.233 6.915 0.194 1.00 97.94 90 SER A C 1
ATOM 684 O O . SER A 1 90 ? 2.546 8.097 0.042 1.00 97.94 90 SER A O 1
ATOM 686 N N . ALA A 1 91 ? 1.095 6.534 0.766 1.00 97.75 91 ALA A N 1
ATOM 687 C CA . ALA A 1 91 ? 0.153 7.414 1.447 1.00 97.75 91 ALA A CA 1
ATOM 688 C C . ALA A 1 91 ? -0.400 6.707 2.689 1.00 97.75 91 ALA A C 1
ATOM 690 O O . ALA A 1 91 ? -0.486 5.482 2.719 1.00 97.75 91 ALA A O 1
ATOM 691 N N . GLN A 1 92 ? -0.798 7.468 3.705 1.00 97.69 92 GLN A N 1
ATOM 692 C CA . GLN A 1 92 ? -1.359 6.921 4.936 1.00 97.69 92 GLN A CA 1
ATOM 693 C C . GLN A 1 92 ? -2.615 7.688 5.335 1.00 97.69 92 GLN A C 1
ATOM 695 O O . GLN A 1 92 ? -2.692 8.906 5.173 1.00 97.69 92 GLN A O 1
ATOM 700 N N . VAL A 1 93 ? -3.590 6.964 5.876 1.00 96.50 93 VAL A N 1
ATOM 701 C CA . VAL A 1 93 ? -4.794 7.533 6.472 1.00 96.50 93 VAL A CA 1
ATOM 702 C C . VAL A 1 93 ? -5.105 6.827 7.783 1.00 96.50 93 VAL A C 1
ATOM 704 O O . VAL A 1 93 ? -5.000 5.606 7.881 1.00 96.50 93 VAL A O 1
ATOM 707 N N . THR A 1 94 ? -5.529 7.602 8.775 1.00 97.00 94 THR A N 1
ATOM 708 C CA . THR A 1 94 ? -6.104 7.089 10.018 1.00 97.00 94 THR A CA 1
ATOM 709 C C . THR A 1 94 ? -7.593 7.396 10.029 1.00 97.00 94 THR A C 1
ATOM 711 O O . THR A 1 94 ? -8.011 8.498 9.672 1.00 97.00 94 THR A O 1
ATOM 714 N N . PHE A 1 95 ? -8.397 6.421 10.430 1.00 93.19 95 PHE A N 1
ATOM 715 C CA . PHE A 1 95 ? -9.847 6.542 10.521 1.00 93.19 95 PHE A CA 1
ATOM 716 C C . PHE A 1 95 ? -10.365 5.828 11.769 1.00 93.19 95 PHE A C 1
ATOM 718 O O . PHE A 1 95 ? -9.656 5.050 12.405 1.00 93.19 95 PHE A O 1
ATOM 725 N N . THR A 1 96 ? -11.630 6.074 12.106 1.00 95.56 96 THR A N 1
ATOM 726 C CA . THR A 1 96 ? -12.325 5.366 13.184 1.00 95.56 96 THR A CA 1
ATOM 727 C C . THR A 1 96 ? -13.427 4.492 12.597 1.00 95.56 96 THR A C 1
ATOM 729 O O . THR A 1 96 ? -14.333 5.002 11.941 1.00 95.56 96 THR A O 1
ATOM 732 N N . ALA A 1 97 ? -13.340 3.182 12.816 1.00 92.94 97 ALA A N 1
ATOM 733 C CA . ALA A 1 97 ? -14.406 2.236 12.516 1.00 92.94 97 ALA A CA 1
ATOM 734 C C . ALA A 1 97 ? -15.466 2.279 13.629 1.00 92.94 97 ALA A C 1
ATOM 736 O O . ALA A 1 97 ? -15.119 2.401 14.809 1.00 92.94 97 ALA A O 1
ATOM 737 N N . GLN A 1 98 ? -16.740 2.205 13.241 1.00 83.75 98 GLN A N 1
ATOM 738 C CA . GLN A 1 98 ? -17.900 2.181 14.139 1.00 83.75 98 GLN A CA 1
ATOM 739 C C . GLN A 1 98 ? -18.566 0.812 14.128 1.00 83.75 98 GLN A C 1
ATOM 741 O O . GLN A 1 98 ? -18.574 0.184 13.044 1.00 83.75 98 GLN A O 1
#

Secondary structure (DSSP, 8-state):
-EEE----SSPP--GGG--STT--EEEEEESS--GGGS-TTS-PPPPTT-TTEEEES-SEEE--SPPSEEEEEEEEEE-TTSPBPSS--EEEEEEEE-

Foldseek 3Di:
DKAADDDDDDQADQLVGADDQANKWKKKAKQDDCVVQQDPVDFDADDPPDPRIDTGSDRMDDDPPDDFAKIKIKMWMGGSRRHADVNTDIDMDIDGDD